Protein AF-X1A0Q0-F1 (afdb_monomer_lite)

pLDDT: mean 88.97, std 5.75, range [54.81, 95.88]

Sequence (60 aa):
MRVRLYVSTNKVGSKCEDIIDIPDDEVEGMTEKELDEHLNSYAEDHKNNIVNWGFEIIDK

Radius of gyration: 15.76 Å; chains: 1; bounding box: 51×20×30 Å

Organism: NCBI:txid412755

InterPro domains:
  IPR055591 Domain of unknown function DUF7167 [PF23768] (1-59)

Secondary structure (DSSP, 8-state):
-EEEEEE--SSTT--EEEEEE--GGGTTT--HHHHHHHHHHHHHHHHHHH----------

Foldseek 3Di:
DKDKAWDADPDPPRIDIDIDDDDPVVCPPDDPVRVVVVVVVVNVVVCVVPDDDDDDDPDD

Structure (mmCIF, N/CA/C/O backbone):
data_AF-X1A0Q0-F1
#
_entry.id   AF-X1A0Q0-F1
#
loop_
_atom_site.group_PDB
_atom_site.id
_atom_site.type_symbol
_atom_site.label_atom_id
_atom_site.label_alt_id
_atom_site.label_comp_id
_atom_site.label_asym_id
_atom_site.label_entity_id
_atom_site.label_seq_id
_atom_site.pdbx_PDB_ins_code
_atom_site.Cartn_x
_atom_site.Cartn_y
_atom_site.Cartn_z
_atom_site.occupancy
_atom_site.B_iso_or_equiv
_atom_site.auth_seq_id
_atom_site.auth_comp_id
_atom_site.auth_asym_id
_atom_site.auth_atom_id
_atom_site.pdbx_PDB_model_num
ATOM 1 N N . MET A 1 1 ? -13.010 -0.484 1.760 1.00 88.00 1 MET A N 1
ATOM 2 C CA . MET A 1 1 ? -12.664 0.850 1.220 1.00 88.00 1 MET A CA 1
ATOM 3 C C . MET A 1 1 ? -11.678 0.783 0.051 1.00 88.00 1 MET A C 1
ATOM 5 O O . MET A 1 1 ? -11.068 -0.251 -0.177 1.00 88.00 1 MET A O 1
ATOM 9 N N . ARG A 1 2 ? -11.494 1.896 -0.678 1.00 89.06 2 ARG A N 1
ATOM 10 C CA . ARG A 1 2 ? -10.541 2.029 -1.799 1.00 89.06 2 ARG A CA 1
ATOM 11 C C . ARG A 1 2 ? -9.402 2.985 -1.471 1.00 89.06 2 ARG A C 1
ATOM 13 O O . ARG A 1 2 ? -9.671 4.144 -1.162 1.00 89.06 2 ARG A O 1
ATOM 20 N N . VAL A 1 3 ? -8.156 2.534 -1.619 1.00 90.44 3 VAL A N 1
ATOM 21 C CA . VAL A 1 3 ? -6.957 3.333 -1.320 1.00 90.44 3 VAL A CA 1
ATOM 22 C C . VAL A 1 3 ? -6.054 3.408 -2.548 1.00 90.44 3 VAL A C 1
ATOM 24 O O . VAL A 1 3 ? -5.809 2.411 -3.222 1.00 90.44 3 VAL A O 1
ATOM 27 N N . ARG A 1 4 ? -5.559 4.613 -2.857 1.00 91.88 4 ARG A N 1
ATOM 28 C CA . ARG A 1 4 ? -4.539 4.819 -3.890 1.00 91.88 4 ARG A CA 1
ATOM 29 C C . ARG A 1 4 ? -3.165 4.812 -3.237 1.00 91.88 4 ARG A C 1
ATOM 31 O O . ARG A 1 4 ? -2.840 5.736 -2.494 1.00 91.88 4 ARG A O 1
ATOM 38 N N . LEU A 1 5 ? -2.352 3.825 -3.585 1.00 90.81 5 LEU A N 1
ATOM 39 C CA . LEU A 1 5 ? -0.941 3.792 -3.234 1.00 90.81 5 LEU A CA 1
ATOM 40 C C . LEU A 1 5 ? -0.127 4.489 -4.323 1.00 90.81 5 LEU A C 1
ATOM 42 O O . LEU A 1 5 ? -0.456 4.418 -5.508 1.00 90.81 5 LEU A O 1
ATOM 46 N N . TYR A 1 6 ? 0.942 5.174 -3.933 1.00 90.75 6 TYR A N 1
ATOM 47 C CA . TYR A 1 6 ? 1.894 5.725 -4.887 1.00 90.75 6 TYR A CA 1
ATOM 48 C C . TYR A 1 6 ? 3.308 5.711 -4.320 1.00 90.75 6 TYR A C 1
ATOM 50 O O . TYR A 1 6 ? 3.523 5.890 -3.124 1.00 90.75 6 TYR A O 1
ATOM 58 N N . VAL A 1 7 ? 4.280 5.553 -5.210 1.00 88.44 7 VAL A N 1
ATOM 59 C CA . VAL A 1 7 ? 5.700 5.728 -4.914 1.00 88.44 7 VAL A CA 1
ATOM 60 C C . VAL A 1 7 ? 6.296 6.640 -5.975 1.00 88.44 7 VAL A C 1
ATOM 62 O O . VAL A 1 7 ? 5.975 6.531 -7.158 1.00 88.44 7 VAL A O 1
ATOM 65 N N . SER A 1 8 ? 7.132 7.587 -5.562 1.00 90.25 8 SER A N 1
ATOM 66 C CA . SER A 1 8 ? 7.818 8.485 -6.488 1.00 90.25 8 SER A CA 1
ATOM 67 C C . SER A 1 8 ? 9.169 8.892 -5.942 1.00 90.25 8 SER A C 1
ATOM 69 O O . SER A 1 8 ? 9.301 9.187 -4.755 1.00 90.25 8 SER A O 1
ATOM 71 N N . THR A 1 9 ? 10.151 8.993 -6.828 1.00 87.38 9 THR A N 1
ATOM 72 C CA . THR A 1 9 ? 11.414 9.666 -6.516 1.00 87.38 9 THR A CA 1
ATOM 73 C C . THR A 1 9 ? 11.320 11.147 -6.892 1.00 87.38 9 THR A C 1
ATOM 75 O O . THR A 1 9 ? 10.331 11.606 -7.462 1.00 87.38 9 THR A O 1
ATOM 78 N N . ASN A 1 10 ? 12.379 11.915 -6.643 1.00 90.19 10 ASN A N 1
ATOM 79 C CA . ASN A 1 10 ? 12.463 13.312 -7.079 1.00 90.19 10 ASN A CA 1
ATOM 80 C C . ASN A 1 10 ? 12.722 13.488 -8.594 1.00 90.19 10 ASN A C 1
ATOM 82 O O . ASN A 1 10 ? 13.077 14.582 -9.034 1.00 90.19 10 ASN A O 1
ATOM 86 N N . LYS A 1 11 ? 12.597 12.424 -9.398 1.00 89.81 11 LYS A N 1
ATOM 87 C CA . LYS A 1 11 ? 12.825 12.440 -10.848 1.00 89.81 11 LYS A CA 1
ATOM 88 C C . LYS A 1 11 ? 11.510 12.532 -11.619 1.00 89.81 11 LYS A C 1
ATOM 90 O O . LYS A 1 11 ? 10.500 11.936 -11.238 1.00 89.81 11 LYS A O 1
ATOM 95 N N . VAL A 1 12 ? 11.540 13.248 -12.741 1.00 91.12 12 VAL A N 1
ATOM 96 C CA . VAL A 1 12 ? 10.404 13.348 -13.668 1.00 91.12 12 VAL A CA 1
ATOM 97 C C . VAL A 1 12 ? 10.039 11.956 -14.187 1.00 91.12 12 VAL A C 1
ATOM 99 O O . VAL A 1 12 ? 10.920 11.183 -14.549 1.00 91.12 12 VAL A O 1
ATOM 102 N N . GLY A 1 13 ? 8.742 11.638 -14.204 1.00 88.00 13 GLY A N 1
ATOM 103 C CA . GLY A 1 13 ? 8.233 10.357 -14.703 1.00 88.00 13 GLY A CA 1
ATOM 104 C C . GLY A 1 13 ? 8.443 9.159 -13.769 1.00 88.00 13 GLY A C 1
ATOM 105 O O . GLY A 1 13 ? 8.153 8.042 -14.167 1.00 88.00 13 GLY A O 1
ATOM 106 N N . SER A 1 14 ? 8.920 9.367 -12.536 1.00 88.50 14 SER A N 1
ATOM 107 C CA . SER A 1 14 ? 9.194 8.277 -11.582 1.00 88.50 14 SER A CA 1
ATOM 108 C C . SER A 1 14 ? 8.024 7.913 -10.663 1.00 88.50 14 SER A C 1
ATOM 11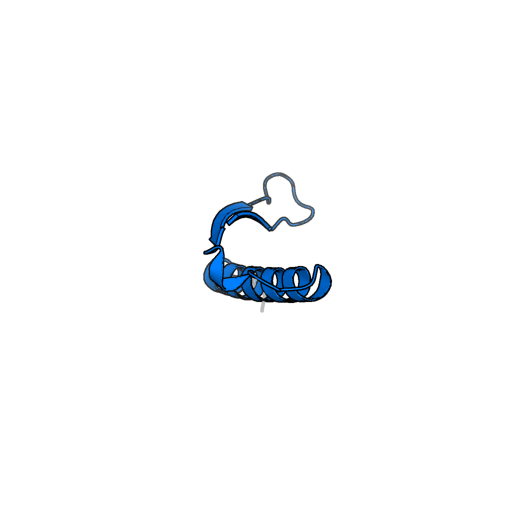0 O O . SER A 1 14 ? 8.213 7.162 -9.709 1.00 88.50 14 SER A O 1
ATOM 112 N N . LYS A 1 15 ? 6.833 8.477 -10.902 1.00 91.19 15 LYS A N 1
ATOM 113 C CA . LYS A 1 15 ? 5.640 8.174 -10.111 1.00 91.19 15 LYS A CA 1
ATOM 114 C C . LYS A 1 15 ? 4.985 6.901 -10.641 1.00 91.19 15 LYS A C 1
ATOM 116 O O . LYS A 1 15 ? 4.508 6.893 -11.772 1.00 91.19 15 LYS A O 1
ATOM 121 N N . CYS A 1 16 ? 4.904 5.889 -9.791 1.00 89.62 16 CYS A N 1
ATOM 122 C CA . CYS A 1 16 ? 4.067 4.713 -9.992 1.00 89.62 16 CYS A CA 1
ATOM 123 C C . CYS A 1 16 ? 2.890 4.785 -9.018 1.00 89.62 16 CYS A C 1
ATOM 125 O O . CYS A 1 16 ? 3.051 5.246 -7.885 1.00 89.62 16 CYS A O 1
ATOM 127 N N . GLU A 1 17 ? 1.711 4.356 -9.453 1.00 92.50 17 GLU A N 1
ATOM 128 C CA . GLU A 1 17 ? 0.512 4.317 -8.621 1.00 92.50 17 GLU A CA 1
ATOM 129 C C . GLU A 1 17 ? -0.259 3.023 -8.838 1.00 92.50 17 GLU A C 1
ATOM 131 O O . GLU A 1 17 ? -0.214 2.441 -9.920 1.00 92.50 17 GLU A O 1
ATOM 136 N N . ASP A 1 18 ? -0.953 2.603 -7.790 1.00 90.94 18 ASP A N 1
ATOM 137 C CA . ASP A 1 18 ? -1.814 1.430 -7.786 1.00 90.94 18 ASP A CA 1
ATOM 138 C C . ASP A 1 18 ? -3.059 1.712 -6.936 1.00 90.94 18 ASP A C 1
ATOM 140 O O . ASP A 1 18 ? -3.063 2.613 -6.087 1.00 90.94 18 ASP A O 1
ATOM 144 N N . ILE A 1 19 ? -4.137 0.975 -7.185 1.00 91.94 19 ILE A N 1
ATOM 145 C CA . ILE A 1 19 ? -5.383 1.080 -6.424 1.00 91.94 19 IL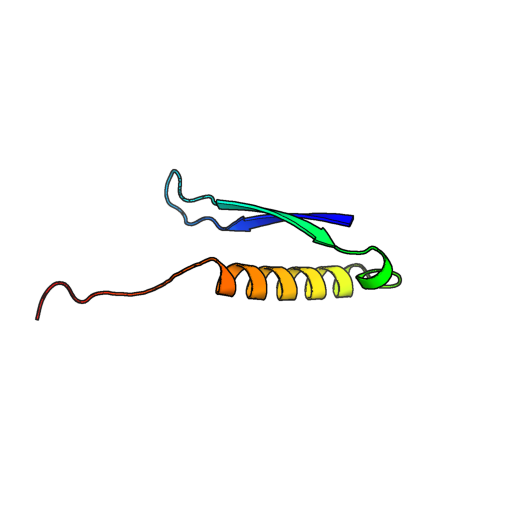E A CA 1
ATOM 146 C C . ILE A 1 19 ? -5.667 -0.275 -5.805 1.00 91.94 19 ILE A C 1
ATOM 148 O O . ILE A 1 19 ? -5.849 -1.259 -6.517 1.00 91.94 19 ILE A O 1
ATOM 152 N N . ILE A 1 20 ? -5.771 -0.286 -4.482 1.00 87.38 20 ILE A N 1
ATOM 153 C CA . ILE A 1 20 ? -6.119 -1.473 -3.713 1.00 87.38 20 ILE A CA 1
ATOM 154 C C . ILE A 1 20 ? -7.517 -1.324 -3.118 1.00 87.38 20 ILE A C 1
ATOM 156 O O . ILE A 1 20 ? -7.943 -0.232 -2.716 1.00 87.38 20 ILE A O 1
ATOM 160 N N . ASP A 1 21 ? -8.224 -2.444 -3.068 1.00 91.25 21 ASP A N 1
ATOM 161 C CA . ASP A 1 21 ? -9.496 -2.585 -2.377 1.00 91.25 21 ASP A CA 1
ATOM 162 C C . ASP A 1 21 ? -9.215 -3.296 -1.043 1.00 91.25 21 ASP A C 1
ATOM 164 O O . ASP A 1 21 ? -8.769 -4.441 -1.032 1.00 91.25 21 ASP A O 1
ATOM 168 N N . ILE A 1 22 ? -9.441 -2.601 0.072 1.00 87.56 22 ILE A N 1
ATOM 169 C CA . ILE A 1 22 ? -9.291 -3.144 1.430 1.00 87.56 22 ILE A CA 1
ATOM 170 C C . ILE A 1 22 ? -10.689 -3.511 1.933 1.00 87.56 22 ILE A C 1
ATOM 172 O O . ILE A 1 22 ? -11.570 -2.648 1.871 1.00 87.56 22 ILE A O 1
ATOM 176 N N . PRO A 1 23 ? -10.946 -4.741 2.393 1.00 90.31 23 PRO A N 1
ATOM 177 C CA . PRO A 1 23 ? -12.231 -5.115 2.981 1.00 90.31 23 PRO A CA 1
ATOM 178 C C . PRO A 1 23 ? -12.624 -4.211 4.164 1.00 90.31 23 PRO A C 1
ATOM 180 O O . PRO A 1 23 ? -11.771 -3.748 4.917 1.00 90.31 23 PRO A O 1
ATOM 183 N N . ASP A 1 24 ? -13.914 -3.890 4.309 1.00 87.94 24 ASP A N 1
ATOM 184 C CA . ASP A 1 24 ? -14.369 -2.960 5.359 1.00 87.94 24 ASP A CA 1
ATOM 185 C C . ASP A 1 24 ? -14.236 -3.561 6.770 1.00 87.94 24 ASP A C 1
ATOM 187 O O . ASP A 1 24 ? -13.987 -2.829 7.723 1.00 87.94 24 ASP A O 1
ATOM 191 N N . ASP A 1 25 ? -14.335 -4.884 6.897 1.00 90.56 25 ASP A N 1
ATOM 192 C CA . 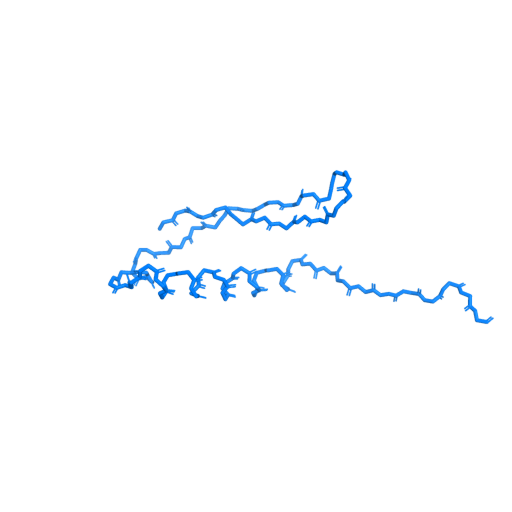ASP A 1 25 ? -14.155 -5.642 8.139 1.00 90.56 25 ASP A CA 1
ATOM 193 C C . ASP A 1 25 ? -12.709 -5.634 8.655 1.00 90.56 25 ASP A C 1
ATOM 195 O O . ASP A 1 25 ? -12.489 -5.774 9.856 1.00 90.56 25 ASP A O 1
ATOM 199 N N . GLU A 1 26 ? -11.722 -5.417 7.780 1.00 86.50 26 GLU A N 1
ATOM 200 C CA . GLU A 1 26 ? -10.316 -5.277 8.183 1.00 86.50 26 GLU A CA 1
ATOM 201 C C . GLU A 1 26 ? -10.034 -3.953 8.899 1.00 86.50 26 GLU A C 1
ATOM 203 O O . GLU A 1 26 ? -9.062 -3.861 9.642 1.00 86.50 26 GLU A O 1
ATOM 208 N N . VAL A 1 27 ? -10.877 -2.936 8.696 1.00 89.19 27 VAL A N 1
ATOM 209 C CA . VAL A 1 27 ? -10.682 -1.576 9.229 1.00 89.19 27 VAL A CA 1
ATOM 210 C C . VAL A 1 27 ? -11.809 -1.124 10.161 1.00 89.19 27 VAL A C 1
ATOM 212 O O . VAL A 1 27 ? -11.755 -0.030 10.729 1.00 89.19 27 VAL A O 1
ATOM 215 N N . GLU A 1 28 ? -12.842 -1.947 10.336 1.00 92.38 28 GLU A N 1
ATOM 216 C CA . GLU A 1 28 ? -13.987 -1.640 11.184 1.00 92.38 28 GLU A CA 1
ATOM 217 C C . GLU A 1 28 ? -13.567 -1.520 12.657 1.00 92.38 28 GLU A C 1
ATOM 219 O O . GLU A 1 28 ? -12.911 -2.390 13.226 1.00 92.38 28 GLU A O 1
ATOM 224 N N . GLY A 1 29 ? -13.953 -0.416 13.300 1.00 92.56 29 GLY A N 1
ATOM 225 C CA . GLY A 1 29 ? -13.641 -0.161 14.709 1.00 92.56 29 GLY A CA 1
ATOM 226 C C . GLY A 1 29 ? -12.219 0.341 14.982 1.00 92.56 29 GLY A C 1
ATOM 227 O O . GLY A 1 29 ? -11.934 0.679 16.131 1.00 92.56 29 GLY A O 1
ATOM 228 N N . MET A 1 30 ? -11.362 0.457 13.960 1.00 94.25 30 MET A N 1
ATOM 229 C CA . MET A 1 30 ? -10.067 1.124 14.095 1.00 94.25 30 MET A CA 1
ATOM 230 C C . MET A 1 30 ? -10.250 2.621 14.344 1.00 94.25 30 MET A C 1
ATOM 232 O O . MET A 1 30 ? -11.073 3.298 13.722 1.00 94.25 30 MET A O 1
ATOM 236 N N . THR A 1 31 ? -9.436 3.162 15.241 1.00 95.69 31 THR A N 1
ATOM 237 C CA . THR A 1 31 ? -9.225 4.605 15.338 1.00 95.69 31 THR A CA 1
ATOM 238 C C . THR A 1 31 ? -8.490 5.122 14.102 1.00 95.69 31 THR A C 1
ATOM 240 O O . THR A 1 31 ? -7.832 4.370 13.387 1.00 95.69 31 THR A O 1
ATOM 243 N N . GLU A 1 32 ? -8.530 6.436 13.870 1.00 93.62 32 GLU A N 1
ATOM 244 C CA . GLU A 1 32 ? -7.777 7.059 12.769 1.00 93.6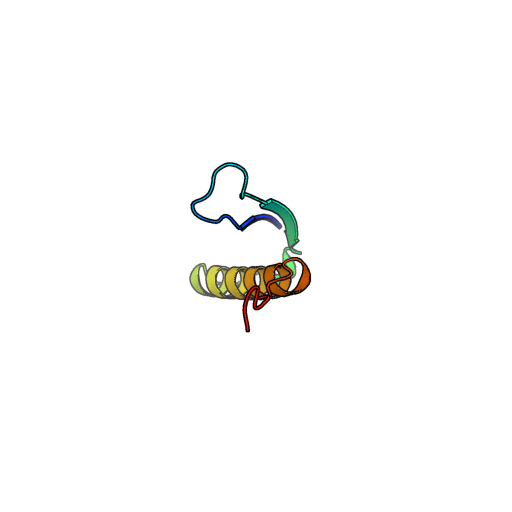2 32 GLU A CA 1
ATOM 245 C C . GLU A 1 32 ? -6.280 6.725 12.821 1.00 93.62 32 GLU A C 1
ATOM 247 O O . GLU A 1 32 ? -5.655 6.511 11.786 1.00 93.62 32 GLU A O 1
ATOM 252 N N . LYS A 1 33 ? -5.711 6.640 14.030 1.00 95.88 33 LYS A N 1
ATOM 253 C CA . LYS A 1 33 ? -4.301 6.301 14.226 1.00 95.88 33 LYS A CA 1
ATOM 254 C C . LYS A 1 33 ? -4.005 4.847 13.847 1.00 95.88 33 LYS A C 1
ATOM 256 O O . LYS A 1 33 ? -3.010 4.590 13.182 1.00 95.88 33 LYS A O 1
ATOM 261 N N . GLU A 1 34 ? -4.847 3.911 14.271 1.00 95.38 34 GLU A N 1
ATOM 262 C CA . GLU A 1 34 ? -4.681 2.488 13.942 1.00 95.38 34 GLU A CA 1
ATOM 263 C C . GLU A 1 34 ? -4.858 2.241 12.446 1.00 95.38 34 GLU A C 1
ATOM 265 O O . GLU A 1 34 ? -4.095 1.480 11.857 1.00 95.38 34 GLU A O 1
ATOM 270 N N . LEU A 1 35 ? -5.809 2.939 11.819 1.00 93.12 35 LEU A N 1
ATOM 271 C CA . LEU A 1 35 ? -5.989 2.900 10.375 1.00 93.12 35 LEU A CA 1
ATOM 272 C C . LEU A 1 35 ? -4.738 3.411 9.646 1.00 93.12 35 LEU A C 1
ATOM 274 O O . LEU A 1 35 ? -4.288 2.774 8.699 1.00 93.12 35 LEU A O 1
ATOM 278 N N . ASP A 1 36 ? -4.149 4.524 10.089 1.00 93.12 36 ASP A N 1
ATOM 279 C CA . ASP A 1 36 ? -2.923 5.064 9.486 1.00 93.12 36 ASP A CA 1
ATOM 280 C C . ASP A 1 36 ? -1.732 4.101 9.643 1.00 93.12 36 ASP A C 1
ATOM 282 O O . ASP A 1 36 ? -1.006 3.839 8.684 1.00 93.12 36 ASP A O 1
ATOM 286 N N . GLU A 1 37 ? -1.551 3.501 10.823 1.00 95.25 37 GLU A N 1
ATOM 287 C CA . GLU A 1 37 ? -0.515 2.485 11.060 1.00 95.25 37 GLU A CA 1
ATOM 288 C C . GLU A 1 37 ? -0.729 1.235 10.185 1.00 95.25 37 GLU A C 1
ATOM 290 O O . GLU A 1 37 ? 0.223 0.733 9.577 1.00 95.25 37 GLU A O 1
ATOM 295 N N . HIS A 1 38 ? -1.975 0.769 10.057 1.00 92.25 38 HIS A N 1
ATOM 296 C CA . HIS A 1 38 ? -2.343 -0.373 9.221 1.00 92.25 38 HIS A CA 1
ATOM 297 C C . HIS A 1 38 ? -2.076 -0.106 7.732 1.00 92.25 38 HIS A C 1
ATOM 299 O O . HIS A 1 38 ? -1.407 -0.900 7.065 1.00 92.25 38 HIS A O 1
ATOM 305 N N . LEU A 1 39 ? -2.533 1.039 7.215 1.00 91.69 39 LEU A N 1
ATOM 306 C CA . LEU A 1 39 ? -2.326 1.433 5.821 1.00 91.69 39 LEU A CA 1
ATOM 307 C C . LEU A 1 39 ? -0.840 1.615 5.492 1.00 91.69 39 LEU A C 1
ATOM 309 O O . LEU A 1 39 ? -0.404 1.204 4.416 1.00 91.69 39 LEU A O 1
ATOM 313 N N . ASN A 1 40 ? -0.052 2.184 6.410 1.00 92.12 40 ASN A N 1
ATOM 314 C CA . ASN A 1 40 ? 1.395 2.317 6.234 1.00 92.12 40 ASN A CA 1
ATOM 315 C C . ASN A 1 40 ? 2.092 0.952 6.178 1.00 92.12 40 ASN A C 1
ATOM 317 O O . ASN A 1 40 ? 2.934 0.743 5.304 1.00 92.12 40 ASN A O 1
ATOM 321 N N . SER A 1 41 ? 1.727 0.013 7.059 1.00 92.69 41 SER A N 1
ATOM 322 C CA . SER A 1 41 ? 2.277 -1.348 7.025 1.00 92.69 41 SER A CA 1
ATOM 323 C C . SER A 1 41 ? 1.953 -2.046 5.705 1.00 92.69 41 SER A C 1
ATOM 325 O O . SER A 1 41 ? 2.845 -2.595 5.062 1.00 92.69 41 SER A O 1
ATOM 327 N N . TYR A 1 42 ? 0.695 -1.969 5.260 1.00 90.12 42 TYR A N 1
ATOM 328 C CA . TYR A 1 42 ? 0.270 -2.553 3.990 1.00 90.12 42 TYR A CA 1
ATOM 329 C C . TYR A 1 42 ? 1.027 -1.939 2.804 1.00 90.12 42 TYR A C 1
ATOM 331 O O . TYR A 1 42 ? 1.508 -2.651 1.922 1.00 90.12 42 TYR A O 1
ATOM 339 N N . ALA A 1 43 ? 1.141 -0.608 2.763 1.00 90.25 43 ALA A N 1
ATOM 340 C CA . ALA A 1 43 ? 1.824 0.100 1.685 1.00 90.25 43 ALA A CA 1
ATOM 341 C C . ALA A 1 43 ? 3.312 -0.276 1.602 1.00 90.25 43 ALA A C 1
ATOM 343 O O . ALA A 1 43 ? 3.844 -0.418 0.498 1.00 90.25 43 ALA A O 1
ATOM 344 N N . GLU A 1 44 ? 3.973 -0.457 2.747 1.00 90.38 44 GLU A N 1
ATOM 345 C CA . GLU A 1 44 ? 5.372 -0.875 2.824 1.00 90.38 44 GLU A CA 1
ATOM 346 C C . GLU A 1 44 ? 5.564 -2.300 2.286 1.00 90.38 44 GLU A C 1
ATOM 348 O O . GLU A 1 44 ? 6.445 -2.529 1.451 1.00 90.38 44 GLU A O 1
ATOM 353 N N . ASP A 1 45 ? 4.695 -3.232 2.683 1.00 90.00 45 ASP A N 1
ATOM 354 C CA . ASP A 1 45 ? 4.709 -4.611 2.190 1.00 90.00 45 ASP A CA 1
ATOM 355 C C . ASP A 1 45 ? 4.426 -4.673 0.683 1.00 90.00 45 ASP A C 1
ATOM 357 O O . ASP A 1 45 ? 5.158 -5.326 -0.067 1.00 90.00 45 ASP A O 1
ATOM 361 N N . HIS A 1 46 ? 3.416 -3.941 0.201 1.00 87.62 46 HIS A N 1
ATOM 362 C CA . HIS A 1 46 ? 3.096 -3.867 -1.229 1.00 87.62 46 HIS A CA 1
ATOM 363 C C . HIS A 1 46 ? 4.265 -3.297 -2.033 1.00 87.62 46 HIS A C 1
ATOM 365 O O . HIS A 1 46 ? 4.675 -3.884 -3.035 1.00 87.62 46 HIS A O 1
ATOM 371 N N . LYS A 1 47 ? 4.869 -2.199 -1.558 1.00 87.94 47 LYS A N 1
ATOM 372 C CA . LYS A 1 47 ? 6.060 -1.591 -2.168 1.00 87.94 47 LYS A CA 1
ATOM 373 C C . LYS A 1 47 ? 7.199 -2.604 -2.279 1.00 87.94 47 LYS A C 1
ATOM 375 O O . LYS A 1 47 ? 7.790 -2.716 -3.349 1.00 87.94 47 LYS A O 1
ATOM 380 N N . ASN A 1 48 ? 7.494 -3.344 -1.213 1.00 86.62 48 ASN A N 1
ATOM 381 C CA . ASN A 1 48 ? 8.581 -4.326 -1.204 1.00 86.62 48 ASN A CA 1
ATOM 382 C C . ASN A 1 48 ? 8.340 -5.496 -2.173 1.00 86.62 48 ASN A C 1
ATOM 384 O O . ASN A 1 48 ? 9.301 -6.082 -2.666 1.00 86.62 48 ASN A O 1
ATOM 388 N N . ASN A 1 49 ? 7.080 -5.803 -2.491 1.00 85.50 49 ASN A N 1
ATOM 389 C CA . ASN A 1 49 ? 6.722 -6.841 -3.459 1.00 85.50 49 ASN A CA 1
ATOM 390 C C . ASN A 1 49 ? 6.782 -6.373 -4.925 1.00 85.50 49 ASN A C 1
ATOM 392 O O . ASN A 1 49 ? 6.990 -7.200 -5.813 1.00 85.50 49 ASN A O 1
ATOM 396 N N . ILE A 1 50 ? 6.599 -5.075 -5.199 1.00 82.75 50 ILE A N 1
ATOM 397 C CA . ILE A 1 50 ? 6.531 -4.544 -6.577 1.00 82.75 50 ILE A CA 1
ATOM 398 C C . ILE A 1 50 ? 7.777 -3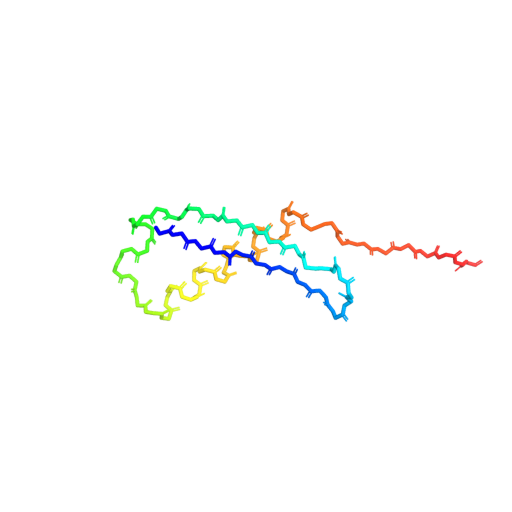.757 -7.003 1.00 82.75 50 ILE A C 1
ATOM 400 O O . ILE A 1 50 ? 8.030 -3.598 -8.198 1.00 82.75 50 ILE A O 1
ATOM 404 N N .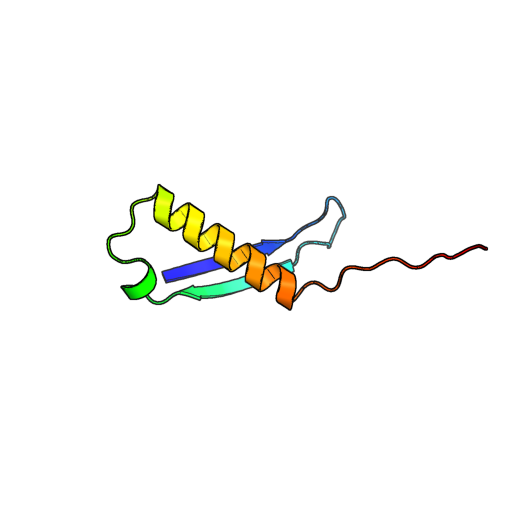 VAL A 1 51 ? 8.556 -3.236 -6.052 1.00 82.62 51 VAL A N 1
ATOM 405 C CA . VAL A 1 51 ? 9.756 -2.443 -6.330 1.00 82.62 51 VAL A CA 1
ATOM 406 C C . VAL A 1 51 ? 10.985 -3.343 -6.288 1.00 82.62 51 VAL A C 1
ATOM 408 O O . VAL A 1 51 ? 11.356 -3.864 -5.242 1.00 82.62 51 VAL A O 1
ATOM 411 N N . ASN A 1 52 ? 11.678 -3.461 -7.420 1.00 79.94 52 ASN A N 1
ATOM 412 C CA . ASN A 1 52 ? 13.012 -4.051 -7.468 1.00 79.94 52 ASN A CA 1
ATOM 413 C C . ASN A 1 52 ? 14.067 -2.943 -7.313 1.00 79.94 52 ASN A C 1
ATOM 415 O O . ASN A 1 52 ? 14.212 -2.096 -8.197 1.00 79.94 52 ASN A O 1
ATOM 419 N N . TRP A 1 53 ? 14.785 -2.935 -6.190 1.00 81.75 53 TRP A N 1
ATOM 420 C CA . TRP A 1 53 ? 15.878 -2.000 -5.916 1.00 81.75 53 TRP A CA 1
ATOM 421 C C . TRP A 1 53 ? 17.210 -2.748 -5.846 1.00 81.75 53 TRP A C 1
ATOM 423 O O . TRP A 1 53 ? 17.325 -3.765 -5.166 1.00 81.75 53 TRP A O 1
ATOM 433 N N . GLY A 1 54 ? 18.239 -2.226 -6.509 1.00 83.50 54 GLY A N 1
ATOM 434 C CA . GLY A 1 54 ? 19.563 -2.840 -6.543 1.00 83.50 54 GLY A CA 1
ATOM 435 C C . GLY A 1 54 ? 20.658 -1.835 -6.883 1.00 83.50 54 GLY A C 1
ATOM 436 O O . GLY A 1 54 ? 20.396 -0.651 -7.089 1.00 83.50 54 GLY A O 1
ATOM 437 N N . PHE A 1 55 ? 21.896 -2.315 -6.933 1.00 85.50 55 PHE A N 1
ATOM 438 C CA . PHE A 1 55 ? 23.059 -1.541 -7.355 1.00 85.50 55 PHE A CA 1
ATOM 439 C C . PHE A 1 55 ? 23.980 -2.414 -8.208 1.00 85.50 55 PHE A C 1
ATOM 441 O O . PHE A 1 55 ? 24.063 -3.625 -8.009 1.00 85.50 55 PHE A O 1
ATOM 448 N N . GLU A 1 56 ? 24.697 -1.787 -9.133 1.00 89.38 56 GLU A N 1
ATOM 449 C CA . GLU A 1 56 ? 25.744 -2.417 -9.934 1.00 89.38 56 GLU A CA 1
ATOM 450 C C . GLU A 1 56 ? 27.014 -1.565 -9.831 1.00 89.38 56 GLU A C 1
ATOM 452 O O . GLU A 1 56 ? 26.945 -0.334 -9.817 1.00 89.38 56 GLU A O 1
ATOM 457 N N . ILE A 1 57 ? 28.174 -2.213 -9.710 1.00 90.12 57 ILE A N 1
ATOM 458 C CA . ILE A 1 57 ? 29.472 -1.530 -9.707 1.00 90.12 57 ILE A CA 1
ATOM 459 C C . ILE A 1 57 ? 29.957 -1.476 -11.153 1.00 90.12 57 ILE A C 1
ATOM 461 O O . ILE A 1 57 ? 30.247 -2.519 -11.733 1.00 90.12 57 ILE A O 1
ATOM 465 N N . ILE A 1 58 ? 30.036 -0.269 -11.716 1.00 90.00 58 ILE A N 1
ATOM 466 C CA . ILE A 1 58 ? 30.362 -0.063 -13.136 1.00 90.00 58 ILE A CA 1
ATOM 467 C C . ILE A 1 58 ? 31.882 -0.063 -13.388 1.00 90.00 58 ILE A C 1
ATOM 469 O O . ILE A 1 58 ? 32.301 -0.437 -14.476 1.00 90.00 58 ILE A O 1
ATOM 473 N N . ASP A 1 59 ? 32.711 0.218 -12.376 1.00 77.81 59 ASP A N 1
ATOM 474 C CA . ASP A 1 59 ? 34.175 0.241 -12.505 1.00 77.81 59 ASP A CA 1
ATOM 475 C C . ASP A 1 59 ? 34.859 -0.454 -11.310 1.00 77.81 59 ASP A C 1
ATOM 477 O O . ASP A 1 59 ? 34.569 -0.141 -10.151 1.00 77.81 59 ASP A O 1
ATOM 481 N N . LYS A 1 60 ? 35.774 -1.395 -11.588 1.00 54.81 60 LYS A N 1
ATOM 482 C CA . LYS A 1 60 ? 36.673 -2.042 -10.615 1.00 54.81 60 LYS A CA 1
ATOM 483 C C . LYS A 1 60 ? 38.129 -1.795 -10.978 1.00 54.81 60 LYS A C 1
ATOM 485 O O . LYS A 1 60 ? 38.451 -1.927 -12.178 1.00 54.81 60 LYS A O 1
#